Protein AF-A0A1G6AX50-F1 (afdb_monomer)

Mean predicted aligned error: 7.25 Å

Foldseek 3Di:
DPPPVVVVLVVVLVVLVVVLVVVLVVLQVVQADPVSDGPDPVSVVVSVVSNVVSVVVSVVSVVVSVVVVVVVVVD

Structure (mmCIF, N/CA/C/O backbone):
data_AF-A0A1G6AX50-F1
#
_entry.id   AF-A0A1G6AX50-F1
#
loop_
_atom_site.group_PDB
_atom_site.id
_atom_site.type_symbol
_atom_site.label_atom_id
_atom_site.label_alt_id
_atom_site.label_comp_id
_atom_site.label_asym_id
_atom_site.label_entity_id
_atom_site.label_seq_id
_atom_site.pdbx_PDB_ins_code
_atom_site.Cartn_x
_atom_site.Cartn_y
_atom_site.Cartn_z
_atom_site.occupancy
_atom_site.B_iso_or_equiv
_atom_site.auth_seq_id
_atom_site.auth_comp_id
_atom_site.auth_asym_id
_atom_site.auth_atom_id
_atom_site.pdbx_PDB_model_num
ATOM 1 N N . MET A 1 1 ? -25.715 -4.192 18.621 1.00 43.03 1 MET A N 1
ATOM 2 C CA . MET A 1 1 ? -25.621 -3.196 17.525 1.00 43.03 1 MET A CA 1
ATOM 3 C C . MET A 1 1 ? -24.201 -3.164 16.935 1.00 43.03 1 MET A C 1
ATOM 5 O O . MET A 1 1 ? -23.490 -2.184 17.099 1.00 43.03 1 MET A O 1
ATOM 9 N N . VAL A 1 2 ? -23.754 -4.242 16.270 1.00 53.75 2 VAL A N 1
ATOM 10 C CA . VAL A 1 2 ? -22.349 -4.410 15.799 1.00 53.75 2 VAL A CA 1
ATOM 11 C C . VAL A 1 2 ? -22.232 -4.318 14.265 1.00 53.75 2 VAL A C 1
ATOM 13 O O . VAL A 1 2 ? -21.285 -4.800 13.657 1.0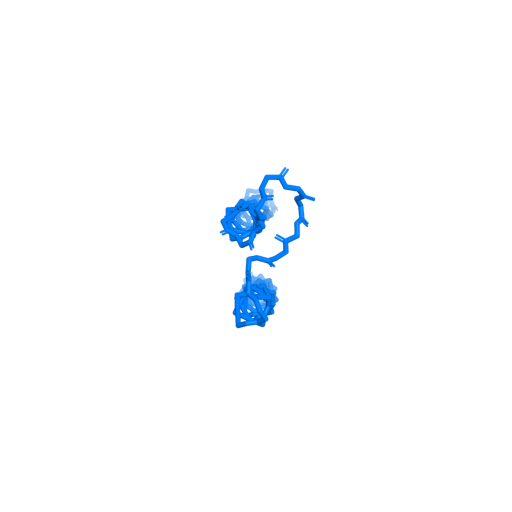0 53.75 2 VAL A O 1
ATOM 16 N N . THR A 1 3 ? -23.209 -3.726 13.583 1.00 65.75 3 THR A N 1
ATOM 17 C CA . THR A 1 3 ? -23.365 -3.943 12.134 1.00 65.75 3 THR A CA 1
ATOM 18 C C . THR A 1 3 ? -22.800 -2.826 11.261 1.00 65.75 3 THR A C 1
ATOM 20 O O . THR A 1 3 ? -22.250 -3.123 10.208 1.00 65.75 3 THR A O 1
ATOM 23 N N . TRP A 1 4 ? -22.847 -1.560 11.685 1.00 67.56 4 TRP A N 1
ATOM 24 C CA . TRP A 1 4 ? -22.423 -0.439 10.829 1.00 67.56 4 TRP A CA 1
ATOM 25 C C . TRP A 1 4 ? -20.924 -0.143 10.869 1.00 67.56 4 TRP A C 1
ATOM 27 O O . TRP A 1 4 ? -20.290 -0.070 9.821 1.00 67.56 4 TRP A O 1
ATOM 37 N N . LYS A 1 5 ? -20.325 -0.039 12.063 1.00 71.94 5 LYS A N 1
ATOM 38 C CA . LYS A 1 5 ? -18.890 0.273 12.210 1.00 71.94 5 LYS A CA 1
ATOM 39 C C . LYS A 1 5 ? -18.001 -0.769 11.526 1.00 71.94 5 LYS A C 1
ATOM 41 O O . LYS A 1 5 ? -17.088 -0.414 10.793 1.00 71.94 5 LYS A O 1
ATOM 46 N N . LYS A 1 6 ? -18.325 -2.053 11.703 1.00 73.00 6 LYS A N 1
ATOM 47 C CA . LYS A 1 6 ? -17.597 -3.165 11.079 1.00 73.00 6 LYS A CA 1
ATOM 48 C C . LYS A 1 6 ? -17.727 -3.150 9.550 1.00 73.00 6 LYS A C 1
ATOM 50 O O . LYS A 1 6 ? -16.758 -3.419 8.852 1.00 73.00 6 LYS A O 1
ATOM 55 N N . ARG A 1 7 ? -18.905 -2.791 9.028 1.00 76.62 7 ARG A N 1
ATOM 56 C CA . ARG A 1 7 ? -19.175 -2.728 7.584 1.00 76.62 7 ARG A CA 1
ATOM 57 C C . ARG A 1 7 ? -18.498 -1.530 6.914 1.00 76.62 7 ARG A C 1
ATOM 59 O O . ARG A 1 7 ? -17.958 -1.687 5.828 1.00 76.62 7 ARG A O 1
ATOM 66 N N . LEU A 1 8 ? -18.456 -0.375 7.584 1.00 80.81 8 LEU A N 1
ATOM 67 C CA . LEU A 1 8 ? -17.690 0.793 7.129 1.00 80.81 8 LEU A CA 1
ATOM 68 C C . LEU A 1 8 ? -16.188 0.516 7.109 1.00 80.81 8 LEU A C 1
ATOM 70 O O . LEU A 1 8 ? -15.508 0.913 6.174 1.00 80.81 8 LEU A O 1
ATOM 74 N N . MET A 1 9 ? -15.688 -0.204 8.110 1.00 80.06 9 MET A N 1
ATOM 75 C CA . MET A 1 9 ? -14.280 -0.567 8.194 1.00 80.06 9 MET A CA 1
ATOM 76 C C . MET A 1 9 ? -13.856 -1.481 7.044 1.00 80.06 9 MET A C 1
ATOM 78 O O . MET A 1 9 ? -12.916 -1.160 6.332 1.00 80.06 9 MET A O 1
ATOM 82 N N . VAL A 1 10 ? -14.616 -2.549 6.783 1.00 82.31 10 VAL A N 1
ATOM 83 C CA . VAL A 1 10 ? -14.390 -3.416 5.612 1.00 82.31 10 VAL A CA 1
ATOM 84 C C . VAL A 1 10 ? -14.505 -2.626 4.302 1.00 82.31 10 VAL A C 1
ATOM 86 O O . VAL A 1 10 ? -13.708 -2.833 3.391 1.00 82.31 10 VAL A O 1
ATOM 89 N N . GLY A 1 11 ? -15.456 -1.689 4.217 1.00 84.12 11 GLY A N 1
ATOM 90 C CA . GLY A 1 11 ? -15.599 -0.795 3.067 1.00 84.12 11 GLY A CA 1
ATOM 91 C C . GLY A 1 11 ? -14.361 0.075 2.830 1.00 84.12 11 GLY A C 1
ATOM 92 O O . GLY A 1 11 ? -13.864 0.133 1.709 1.00 84.12 11 GLY A O 1
ATOM 93 N N . LEU A 1 12 ? -13.819 0.698 3.877 1.00 85.56 12 LEU A N 1
ATOM 94 C CA . LEU A 1 12 ? -12.613 1.527 3.791 1.00 85.56 12 LEU A CA 1
ATOM 95 C C . LEU A 1 12 ? -11.374 0.711 3.409 1.00 85.56 12 LEU A C 1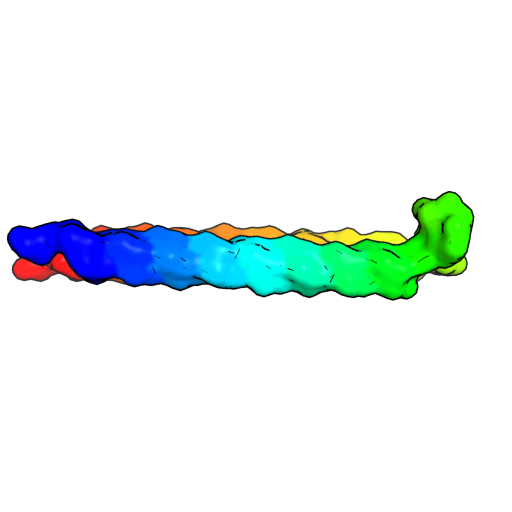
ATOM 97 O O . LEU A 1 12 ? -10.636 1.128 2.522 1.00 85.56 12 LEU A O 1
ATOM 101 N N . GLU A 1 13 ? -11.185 -0.468 4.006 1.00 85.25 13 GLU A N 1
ATOM 102 C CA . GLU A 1 13 ? -10.096 -1.386 3.638 1.00 85.25 13 GLU A CA 1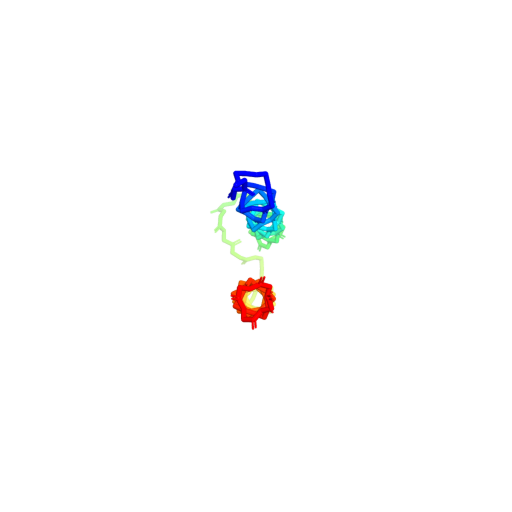
ATOM 103 C C . GLU A 1 13 ? -10.182 -1.783 2.154 1.00 85.25 13 GLU A C 1
ATOM 105 O O . GLU A 1 13 ? -9.184 -1.763 1.434 1.00 85.25 13 GLU A O 1
ATOM 110 N N . SER A 1 14 ? -11.392 -2.074 1.661 1.00 84.75 14 SER A N 1
ATOM 111 C CA . SER A 1 14 ? -11.606 -2.399 0.246 1.00 84.75 14 SER A CA 1
ATOM 112 C C . SER A 1 14 ? -11.355 -1.210 -0.688 1.00 84.75 14 SER A C 1
ATOM 114 O O . SER A 1 14 ? -10.801 -1.391 -1.770 1.00 84.75 14 SER A O 1
ATOM 116 N N . LEU A 1 15 ? -11.699 0.011 -0.261 1.00 89.81 15 LEU A N 1
ATOM 117 C CA . LEU A 1 15 ? -11.469 1.235 -1.027 1.00 89.81 15 LEU A CA 1
ATOM 118 C C . LEU A 1 15 ? -9.969 1.527 -1.165 1.00 89.81 15 LEU A C 1
ATOM 120 O O . LEU A 1 15 ? -9.499 1.828 -2.259 1.00 89.81 15 LEU A O 1
ATOM 124 N N . ILE A 1 16 ? -9.211 1.391 -0.071 1.00 87.00 16 ILE A N 1
ATOM 125 C CA . ILE A 1 16 ? -7.750 1.551 -0.064 1.00 87.00 16 ILE A CA 1
ATOM 126 C C . ILE A 1 16 ? -7.106 0.544 -1.021 1.00 87.00 16 ILE A C 1
ATOM 128 O O . ILE A 1 16 ? -6.230 0.906 -1.806 1.00 87.00 16 ILE A O 1
ATOM 132 N N . LEU A 1 17 ? -7.578 -0.705 -1.002 1.00 87.62 17 LEU A N 1
ATOM 133 C CA . LEU A 1 17 ? -7.076 -1.752 -1.886 1.00 87.62 17 LEU A CA 1
ATOM 134 C C . LEU A 1 17 ? -7.383 -1.467 -3.362 1.00 87.62 17 LEU A C 1
ATOM 136 O O . LEU A 1 17 ? -6.533 -1.707 -4.218 1.00 87.62 17 LEU A O 1
ATOM 140 N N . PHE A 1 18 ? -8.551 -0.898 -3.658 1.00 88.81 18 PHE A N 1
ATOM 141 C CA . PHE A 1 18 ? -8.923 -0.504 -5.016 1.00 88.81 18 PHE A CA 1
ATOM 142 C C . PHE A 1 18 ? -8.050 0.642 -5.546 1.00 88.81 18 PHE A C 1
ATOM 144 O O . PHE A 1 18 ? -7.533 0.558 -6.657 1.00 88.81 18 PHE A O 1
ATOM 151 N N . ILE A 1 19 ? -7.816 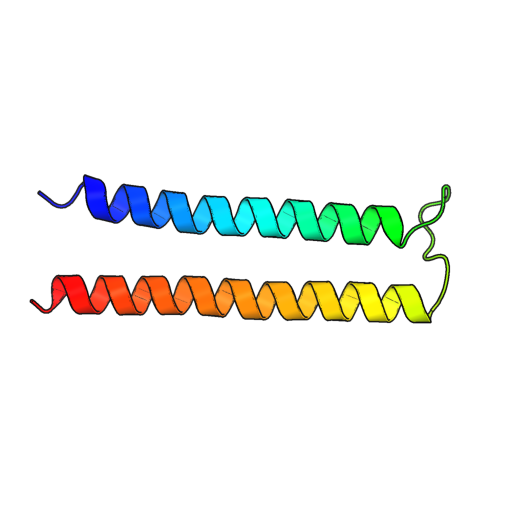1.673 -4.727 1.00 87.62 19 ILE A N 1
ATOM 152 C CA . ILE A 1 19 ? -6.931 2.800 -5.069 1.00 87.62 19 ILE A CA 1
ATOM 153 C C . ILE A 1 19 ? -5.495 2.312 -5.291 1.00 87.62 19 ILE A C 1
ATOM 155 O O . ILE A 1 19 ? -4.823 2.748 -6.224 1.00 87.62 19 ILE A O 1
ATOM 159 N N . TYR A 1 20 ? -5.021 1.386 -4.456 1.00 85.94 20 TYR A N 1
ATOM 160 C CA . TYR A 1 20 ? -3.700 0.792 -4.622 1.00 85.94 20 TYR A CA 1
ATOM 161 C C . TYR A 1 20 ? -3.580 0.014 -5.937 1.00 85.94 20 TYR A C 1
ATOM 163 O O . TYR A 1 20 ? -2.592 0.177 -6.654 1.00 85.94 20 TYR A O 1
ATOM 171 N N . LEU A 1 21 ? -4.584 -0.801 -6.274 1.00 86.94 21 LEU A N 1
ATOM 172 C CA . LEU A 1 21 ? -4.598 -1.574 -7.513 1.00 86.94 21 LEU A CA 1
ATOM 173 C C . LEU A 1 21 ? -4.587 -0.663 -8.748 1.00 86.94 21 LEU A C 1
ATOM 175 O O . LEU A 1 21 ? -3.817 -0.908 -9.675 1.00 86.94 21 LEU A O 1
ATOM 179 N N . ASP A 1 22 ? -5.385 0.404 -8.729 1.00 87.94 22 ASP A N 1
ATOM 180 C CA . ASP A 1 22 ? -5.433 1.406 -9.797 1.00 87.94 22 ASP A CA 1
ATOM 181 C C . ASP A 1 22 ? -4.089 2.140 -9.954 1.00 87.94 22 ASP A C 1
ATOM 183 O O . ASP A 1 22 ? -3.533 2.222 -11.051 1.00 87.94 22 ASP A O 1
ATOM 187 N N . GLY A 1 23 ? -3.481 2.561 -8.839 1.00 85.19 23 GLY A N 1
ATOM 188 C CA . GLY A 1 23 ? -2.147 3.163 -8.838 1.00 85.19 23 GLY A CA 1
ATOM 189 C C . GLY A 1 23 ? -1.070 2.224 -9.393 1.00 85.19 2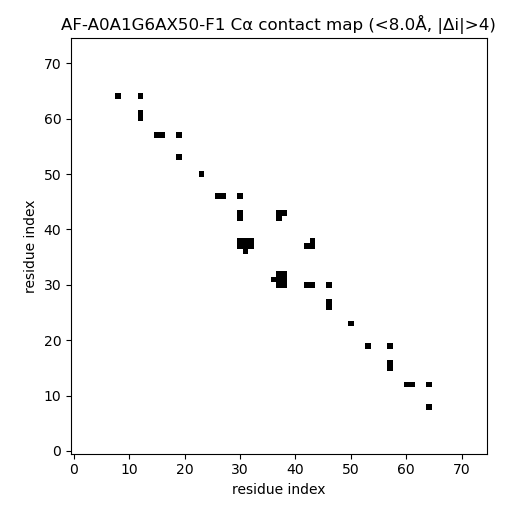3 GLY A C 1
ATOM 190 O O . GLY A 1 23 ? -0.223 2.645 -10.183 1.00 85.19 23 GLY A O 1
ATOM 191 N N . CYS A 1 24 ? -1.124 0.935 -9.045 1.00 84.44 24 CYS A N 1
ATOM 192 C CA . CYS A 1 24 ? -0.219 -0.075 -9.596 1.00 84.44 24 CYS A CA 1
ATOM 193 C C . CYS A 1 24 ? -0.410 -0.258 -11.102 1.00 84.44 24 CYS A C 1
ATOM 195 O O . CYS A 1 24 ? 0.579 -0.365 -11.827 1.00 84.44 24 CYS A O 1
ATOM 197 N N . LEU A 1 25 ? -1.658 -0.260 -11.575 1.00 84.69 25 LEU A N 1
ATOM 198 C CA . LEU A 1 25 ? -1.987 -0.374 -12.992 1.00 84.69 25 LEU A CA 1
ATOM 199 C C . LEU A 1 25 ? -1.443 0.823 -13.787 1.00 84.69 25 LEU A C 1
ATOM 201 O O . LEU A 1 25 ? -0.819 0.634 -14.829 1.00 84.69 25 LEU A O 1
ATOM 205 N N . LEU A 1 26 ? -1.608 2.045 -13.273 1.00 84.62 26 LEU A N 1
ATOM 206 C CA . LEU A 1 26 ? -1.083 3.264 -13.896 1.00 84.62 26 LEU A CA 1
ATOM 207 C C . LEU A 1 26 ? 0.446 3.254 -13.981 1.00 84.62 26 LEU A C 1
ATOM 209 O O . LEU A 1 26 ? 1.014 3.592 -15.020 1.00 84.62 26 LEU A O 1
ATOM 213 N N . ILE A 1 27 ? 1.119 2.835 -12.906 1.00 82.69 27 ILE A N 1
ATOM 214 C CA . ILE A 1 27 ? 2.580 2.695 -12.885 1.00 82.69 27 ILE A CA 1
ATOM 215 C C . ILE A 1 27 ? 3.024 1.620 -13.878 1.00 82.69 27 ILE A C 1
ATOM 217 O O . ILE A 1 27 ? 4.023 1.808 -14.568 1.00 82.69 27 ILE A O 1
ATOM 221 N N . PHE A 1 28 ? 2.290 0.511 -13.969 1.00 79.69 28 PHE A N 1
ATOM 222 C CA . PHE A 1 28 ? 2.584 -0.576 -14.894 1.00 79.69 28 PHE A CA 1
ATOM 223 C C . PHE A 1 28 ? 2.458 -0.119 -16.351 1.00 79.69 28 PHE A C 1
ATOM 225 O O . PHE A 1 28 ? 3.437 -0.212 -17.086 1.00 79.69 28 PHE A O 1
ATOM 232 N N . ILE A 1 29 ? 1.316 0.466 -16.732 1.00 81.75 29 ILE A N 1
ATOM 233 C CA . ILE A 1 29 ? 1.051 0.985 -18.085 1.00 81.75 29 ILE A CA 1
ATOM 234 C C . ILE A 1 29 ? 2.073 2.053 -18.483 1.00 81.75 29 ILE A C 1
ATOM 236 O O . ILE A 1 29 ? 2.503 2.094 -19.629 1.00 81.75 29 ILE A O 1
ATOM 240 N N . ARG A 1 30 ? 2.494 2.911 -17.548 1.00 79.81 30 ARG A N 1
ATOM 241 C CA . ARG A 1 30 ? 3.480 3.964 -17.829 1.00 79.81 30 ARG A CA 1
ATOM 242 C C . ARG A 1 30 ? 4.910 3.436 -17.981 1.00 79.81 30 ARG A C 1
ATOM 244 O O . ARG A 1 30 ? 5.741 4.110 -18.578 1.00 79.81 30 ARG A O 1
ATOM 251 N N . SER A 1 31 ? 5.208 2.281 -17.395 1.00 78.25 31 SER A N 1
ATOM 252 C CA . SER A 1 31 ? 6.553 1.699 -17.366 1.00 78.25 31 SER A CA 1
ATOM 253 C C . SER A 1 31 ? 6.826 0.784 -18.567 1.00 78.25 31 SER A C 1
ATOM 255 O O . SER A 1 31 ? 7.986 0.555 -18.917 1.00 78.25 31 SER A O 1
ATOM 257 N N . ILE A 1 32 ? 5.767 0.282 -19.210 1.00 79.56 32 ILE A N 1
ATOM 258 C CA . ILE A 1 32 ? 5.822 -0.608 -20.376 1.00 79.56 32 ILE A CA 1
ATOM 259 C C . ILE A 1 32 ? 5.590 0.152 -21.690 1.00 79.56 32 ILE A C 1
ATOM 261 O O . ILE A 1 32 ? 4.750 1.041 -21.774 1.00 79.56 32 ILE A O 1
ATOM 265 N N . ASP A 1 33 ? 6.342 -0.214 -22.725 1.00 75.56 33 ASP A N 1
ATOM 266 C CA . ASP A 1 33 ? 6.159 0.262 -24.100 1.00 75.56 33 ASP A CA 1
ATOM 267 C C . ASP A 1 33 ? 5.015 -0.503 -24.806 1.00 75.56 33 ASP A C 1
ATOM 269 O O . ASP A 1 33 ? 4.506 -1.491 -24.275 1.00 75.56 33 ASP A O 1
ATOM 273 N N . GLY A 1 34 ? 4.639 -0.118 -26.030 1.00 73.56 34 GLY A N 1
ATOM 274 C CA . GLY A 1 34 ? 3.553 -0.727 -26.817 1.00 73.56 34 GLY A CA 1
ATOM 275 C C . GLY A 1 34 ? 3.691 -2.238 -27.075 1.00 73.56 34 GLY A C 1
ATOM 276 O O . GLY A 1 34 ? 2.698 -2.901 -27.360 1.00 73.56 34 GLY A O 1
ATOM 277 N N . ASN A 1 35 ? 4.895 -2.798 -26.900 1.00 79.38 35 ASN A N 1
ATOM 278 C CA . ASN A 1 35 ? 5.177 -4.240 -26.957 1.00 79.38 35 ASN A CA 1
ATOM 279 C C . ASN A 1 35 ? 5.137 -4.947 -25.583 1.00 79.38 35 ASN A C 1
ATOM 281 O O . ASN A 1 35 ? 5.495 -6.119 -25.485 1.00 79.38 35 ASN A O 1
ATOM 285 N N . GLY A 1 36 ? 4.758 -4.253 -24.505 1.00 70.00 36 GLY A N 1
ATOM 286 C CA . GLY A 1 36 ? 4.717 -4.802 -23.145 1.00 70.00 36 GLY A CA 1
ATOM 287 C C . GLY A 1 36 ? 6.091 -4.970 -22.482 1.00 70.00 36 GLY A C 1
ATOM 288 O O . GLY A 1 36 ? 6.209 -5.680 -21.484 1.00 70.00 36 GLY A O 1
ATOM 289 N N . ILE A 1 37 ? 7.139 -4.340 -23.023 1.00 74.94 37 ILE A N 1
ATOM 290 C CA . ILE A 1 37 ? 8.506 -4.384 -22.482 1.00 74.94 37 ILE A CA 1
ATOM 291 C C . ILE A 1 37 ? 8.774 -3.104 -21.695 1.00 74.94 37 ILE A C 1
ATOM 293 O O . ILE A 1 37 ? 8.430 -2.016 -22.147 1.00 74.94 37 ILE A O 1
ATOM 297 N N . TYR A 1 38 ? 9.419 -3.222 -20.534 1.00 72.31 38 TYR A N 1
ATOM 298 C CA . TYR A 1 38 ? 9.864 -2.058 -19.767 1.00 72.31 38 TYR A CA 1
ATOM 299 C C . TYR A 1 38 ? 10.792 -1.169 -20.599 1.00 72.31 38 TYR A C 1
ATOM 301 O O . TYR A 1 38 ? 11.816 -1.648 -21.085 1.00 72.31 38 TYR A O 1
ATOM 309 N N . GLN A 1 39 ? 10.475 0.126 -20.705 1.00 72.38 39 GLN A N 1
ATOM 310 C CA . GLN A 1 39 ? 11.259 1.069 -21.516 1.00 72.38 39 GLN A CA 1
ATOM 311 C C . GLN A 1 39 ? 12.728 1.154 -21.076 1.00 72.38 39 GLN A C 1
ATOM 313 O O . GLN A 1 39 ? 13.618 1.326 -21.903 1.00 72.38 39 GLN A O 1
ATOM 318 N N . THR A 1 40 ? 13.002 1.030 -19.772 1.00 81.75 40 THR A N 1
ATOM 319 C CA . THR A 1 40 ? 14.367 1.028 -19.225 1.00 81.75 40 THR A CA 1
ATOM 320 C C . THR A 1 40 ? 14.490 0.123 -17.998 1.00 81.75 40 THR A C 1
ATOM 322 O O . THR A 1 40 ? 13.520 -0.111 -17.271 1.00 81.75 40 THR A O 1
ATOM 325 N N . VAL A 1 41 ? 15.715 -0.341 -17.713 1.00 80.62 41 VAL A N 1
ATOM 326 C CA . VAL A 1 41 ? 16.034 -1.093 -16.482 1.00 80.62 41 VAL A CA 1
ATOM 327 C C . VAL A 1 41 ? 15.695 -0.265 -15.239 1.00 80.62 41 VAL A C 1
ATOM 329 O O . VAL A 1 41 ? 15.132 -0.795 -14.286 1.00 80.62 41 VAL A O 1
ATOM 332 N N . THR A 1 42 ? 15.959 1.043 -15.267 1.00 81.88 42 THR A N 1
ATOM 333 C CA . THR A 1 42 ? 15.614 1.966 -14.179 1.00 81.88 42 THR A CA 1
ATOM 334 C C . THR A 1 42 ? 14.111 1.992 -13.916 1.00 81.88 42 THR A C 1
ATOM 336 O O . THR A 1 42 ? 13.705 1.808 -12.774 1.00 81.88 42 THR A O 1
ATOM 339 N N . MET A 1 43 ? 13.275 2.129 -14.951 1.00 78.56 43 MET A N 1
ATOM 340 C CA . MET A 1 43 ? 11.817 2.128 -14.780 1.00 78.56 43 MET A CA 1
ATOM 341 C C . MET A 1 43 ? 11.285 0.805 -14.223 1.00 78.56 43 MET A C 1
ATOM 343 O O . MET A 1 43 ? 10.384 0.825 -13.386 1.00 78.56 43 MET A O 1
ATOM 347 N N . LYS A 1 44 ? 11.891 -0.332 -14.590 1.00 78.62 44 LYS A N 1
ATOM 348 C CA . LYS A 1 44 ? 11.554 -1.638 -14.006 1.00 78.62 44 LYS A CA 1
ATOM 349 C C . LYS A 1 44 ? 11.766 -1.649 -12.487 1.00 78.62 44 LYS A C 1
ATOM 351 O O . LYS A 1 44 ? 10.869 -2.049 -11.745 1.00 78.62 44 LYS A O 1
ATOM 356 N N . TRP A 1 45 ? 12.923 -1.176 -12.021 1.00 81.44 45 TRP A N 1
ATOM 357 C CA . TRP A 1 45 ? 13.227 -1.086 -10.588 1.00 81.44 45 TRP A CA 1
ATOM 358 C C . TRP A 1 45 ? 12.366 -0.045 -9.873 1.00 81.44 45 TRP A C 1
ATOM 360 O O . TRP A 1 45 ? 11.867 -0.314 -8.786 1.00 81.44 45 TRP A O 1
ATOM 370 N N . THR A 1 46 ? 12.131 1.115 -10.486 1.00 83.62 46 THR A N 1
ATOM 371 C CA . THR A 1 46 ? 11.267 2.158 -9.925 1.00 83.62 46 THR A CA 1
ATOM 372 C C . THR A 1 46 ? 9.836 1.654 -9.741 1.00 83.62 46 THR A C 1
ATOM 374 O O . THR A 1 46 ? 9.289 1.777 -8.648 1.00 83.62 46 THR A O 1
ATOM 377 N N . SER A 1 47 ? 9.244 1.015 -10.755 1.00 82.75 47 SER A N 1
ATOM 378 C CA . SER A 1 47 ? 7.909 0.415 -10.649 1.00 82.75 47 SER A CA 1
ATOM 379 C C . SER A 1 47 ? 7.848 -0.668 -9.573 1.00 82.75 47 SER A C 1
ATOM 381 O O . SER A 1 47 ? 6.888 -0.707 -8.807 1.00 82.75 47 SER A O 1
ATOM 383 N N . PHE A 1 48 ? 8.886 -1.503 -9.464 1.00 82.69 48 PHE A N 1
ATOM 384 C CA . PHE A 1 48 ? 8.982 -2.521 -8.418 1.00 82.69 48 PHE A CA 1
ATOM 385 C C . PHE A 1 48 ? 9.057 -1.911 -7.008 1.00 82.69 48 PHE A C 1
ATOM 387 O O . PHE A 1 48 ? 8.384 -2.384 -6.090 1.00 82.69 48 PHE A O 1
ATOM 394 N N . LEU A 1 49 ? 9.825 -0.832 -6.831 1.00 86.50 49 LEU A N 1
ATOM 395 C CA . LEU A 1 49 ? 9.924 -0.115 -5.559 1.00 86.50 49 LEU A CA 1
ATOM 396 C C . LEU A 1 49 ? 8.592 0.530 -5.173 1.00 86.50 49 LEU A C 1
ATOM 398 O O . LEU A 1 49 ? 8.144 0.330 -4.049 1.00 86.50 49 LEU A O 1
ATOM 402 N N . TYR A 1 50 ? 7.925 1.241 -6.088 1.00 84.81 50 TYR A N 1
ATOM 403 C CA . TYR A 1 50 ? 6.607 1.826 -5.815 1.00 84.81 50 TYR A CA 1
ATOM 404 C C . TYR A 1 50 ? 5.562 0.764 -5.470 1.00 84.81 50 TYR A C 1
ATOM 406 O O . TYR A 1 50 ? 4.791 0.940 -4.526 1.00 84.81 50 TYR A O 1
ATOM 414 N N . TRP A 1 51 ? 5.571 -0.358 -6.191 1.00 84.19 51 TRP A N 1
ATOM 415 C CA . TRP A 1 51 ? 4.697 -1.489 -5.902 1.00 84.19 51 TRP A CA 1
ATOM 416 C C . TRP A 1 51 ? 4.940 -2.045 -4.491 1.00 84.19 51 TRP A C 1
ATOM 418 O O . TRP A 1 51 ? 3.992 -2.190 -3.716 1.00 84.19 51 TRP A O 1
ATOM 428 N N . THR A 1 52 ? 6.209 -2.260 -4.128 1.00 86.75 52 THR A N 1
ATOM 429 C CA . THR A 1 52 ? 6.620 -2.755 -2.803 1.00 86.75 52 THR A CA 1
ATOM 430 C C . THR A 1 52 ? 6.255 -1.768 -1.691 1.00 86.75 52 THR A C 1
ATOM 432 O O . THR A 1 52 ? 5.717 -2.169 -0.661 1.00 86.75 52 THR A O 1
ATOM 435 N N . PHE A 1 53 ? 6.485 -0.469 -1.899 1.00 87.44 53 PHE A N 1
ATOM 436 C CA . PHE A 1 53 ? 6.099 0.574 -0.947 1.00 87.44 53 PHE A CA 1
ATOM 437 C C . PHE A 1 53 ? 4.591 0.600 -0.712 1.00 87.44 53 PHE A C 1
ATOM 439 O O . PHE A 1 53 ? 4.152 0.699 0.434 1.00 87.44 53 PHE A O 1
ATOM 446 N N . GLY A 1 54 ? 3.792 0.480 -1.772 1.00 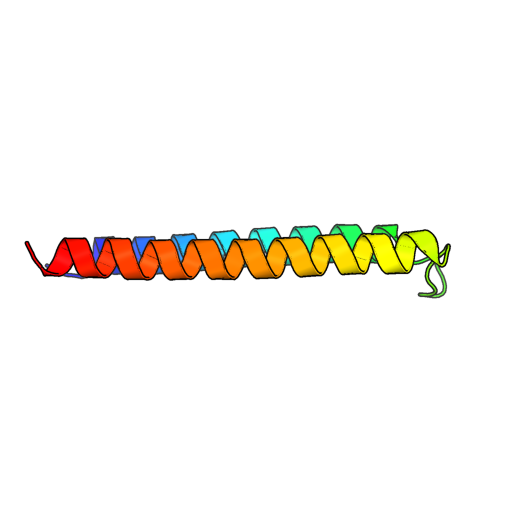87.06 54 GLY A N 1
ATOM 447 C CA . GLY A 1 54 ? 2.345 0.454 -1.617 1.00 87.06 54 GLY A CA 1
ATOM 448 C C . GLY A 1 54 ? 1.830 -0.838 -0.968 1.00 87.06 54 GLY A C 1
ATOM 449 O O . GLY A 1 54 ? 0.895 -0.755 -0.180 1.00 87.06 54 GLY A O 1
ATOM 450 N N . LEU A 1 55 ? 2.484 -1.996 -1.164 1.00 85.81 55 LEU A N 1
ATOM 451 C CA . LEU A 1 55 ? 2.187 -3.214 -0.388 1.00 85.81 55 LEU A CA 1
ATOM 452 C C . LEU A 1 55 ? 2.433 -3.002 1.110 1.00 85.81 55 LEU A C 1
ATOM 454 O O . LEU A 1 55 ? 1.579 -3.337 1.930 1.00 85.81 55 LEU A O 1
ATOM 458 N N . ILE A 1 56 ? 3.584 -2.425 1.468 1.00 88.94 56 ILE A N 1
ATOM 459 C CA . ILE A 1 56 ? 3.927 -2.122 2.864 1.00 88.94 56 ILE A CA 1
ATOM 460 C C . ILE A 1 56 ? 2.896 -1.159 3.461 1.00 88.94 56 ILE A C 1
ATOM 462 O O . ILE A 1 56 ? 2.409 -1.384 4.568 1.00 88.94 56 ILE A O 1
ATOM 466 N N . PHE A 1 57 ? 2.522 -0.115 2.719 1.00 87.38 57 PHE A N 1
ATOM 467 C CA . PHE A 1 57 ? 1.500 0.839 3.142 1.00 87.38 57 PHE A CA 1
ATOM 468 C C . PHE A 1 57 ? 0.143 0.164 3.384 1.00 87.38 57 PHE A C 1
ATOM 470 O O . PHE A 1 57 ? -0.491 0.408 4.408 1.00 87.38 57 PHE A O 1
ATOM 477 N N . LEU A 1 58 ? -0.273 -0.733 2.488 1.00 87.38 58 LEU A N 1
ATOM 478 C CA . LEU A 1 58 ? -1.545 -1.446 2.585 1.00 87.38 58 LEU A CA 1
ATOM 479 C C . LEU A 1 58 ? -1.578 -2.377 3.807 1.00 87.38 58 LEU A C 1
ATOM 481 O O . LEU A 1 58 ? -2.553 -2.369 4.558 1.00 87.38 58 LEU A O 1
ATOM 485 N N . ILE A 1 59 ? -0.485 -3.101 4.069 1.00 88.31 59 ILE A N 1
AT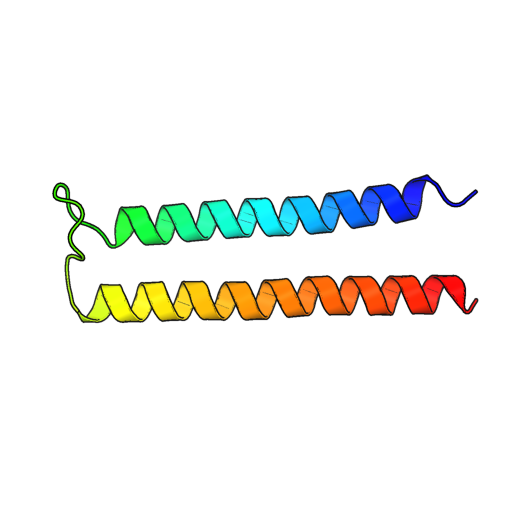OM 486 C CA . ILE A 1 59 ? -0.325 -3.921 5.280 1.00 88.31 59 ILE A CA 1
ATOM 487 C C . ILE A 1 59 ? -0.392 -3.047 6.541 1.00 88.31 59 ILE A C 1
ATOM 489 O O . ILE A 1 59 ? -1.077 -3.402 7.501 1.00 88.31 59 ILE A O 1
ATOM 493 N N . CYS A 1 60 ? 0.266 -1.885 6.544 1.00 89.19 60 CYS A N 1
ATOM 494 C CA . CYS A 1 60 ? 0.196 -0.939 7.659 1.00 89.19 60 CYS A CA 1
ATOM 495 C C . CYS A 1 60 ? -1.231 -0.426 7.902 1.00 89.19 60 CYS A C 1
ATOM 497 O O . CYS A 1 60 ? -1.662 -0.373 9.055 1.00 89.19 60 CYS A O 1
ATOM 499 N N . CYS A 1 61 ? -1.979 -0.089 6.847 1.00 86.69 61 CYS A N 1
ATOM 500 C CA . CYS A 1 61 ? -3.382 0.317 6.953 1.00 86.69 61 CYS A CA 1
ATOM 501 C C . CYS A 1 61 ? -4.257 -0.798 7.540 1.00 86.69 61 CYS A C 1
ATOM 503 O O . CYS A 1 61 ? -4.975 -0.542 8.506 1.00 86.69 61 CYS A O 1
ATOM 505 N N . GLN A 1 62 ? -4.114 -2.034 7.052 1.00 85.19 62 GLN A N 1
ATOM 506 C CA . GLN A 1 62 ? -4.858 -3.189 7.566 1.00 85.19 62 GLN A CA 1
ATOM 507 C C . GLN A 1 62 ? -4.552 -3.467 9.043 1.00 85.19 62 GLN A C 1
ATOM 509 O O . GLN A 1 62 ? -5.460 -3.700 9.845 1.00 85.19 62 GLN A O 1
ATOM 514 N N . LEU A 1 63 ? -3.276 -3.410 9.436 1.00 88.69 63 LEU A N 1
ATOM 515 C CA . LEU A 1 63 ? -2.862 -3.586 10.830 1.00 88.69 63 LEU A CA 1
ATOM 516 C C . LEU A 1 63 ? -3.410 -2.471 11.727 1.00 88.69 63 LEU A C 1
ATOM 518 O O . LEU A 1 63 ? -3.926 -2.755 12.810 1.00 88.69 63 LEU A O 1
ATOM 522 N N . ALA A 1 64 ? -3.350 -1.215 11.276 1.00 87.25 64 ALA A N 1
ATOM 523 C CA . ALA A 1 64 ? -3.929 -0.084 11.995 1.00 87.25 64 ALA A CA 1
ATOM 524 C C . ALA A 1 64 ? -5.445 -0.248 12.165 1.00 87.25 64 ALA A C 1
ATOM 526 O O . ALA A 1 64 ? -5.967 -0.021 13.260 1.00 87.25 64 ALA A O 1
ATOM 527 N N . GLY A 1 65 ? -6.134 -0.721 11.123 1.00 84.62 65 GLY A N 1
ATOM 528 C CA . GLY A 1 65 ? -7.532 -1.115 11.187 1.00 84.62 65 GLY A CA 1
ATOM 529 C C . GLY A 1 65 ? -7.770 -2.160 12.281 1.00 84.62 65 GLY A C 1
ATOM 530 O O . GLY A 1 65 ? -8.534 -1.928 13.217 1.00 84.62 65 GLY A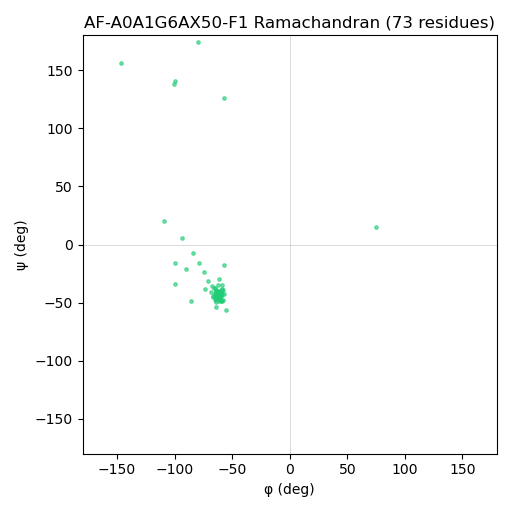 O 1
ATOM 531 N N . ILE A 1 66 ? -7.067 -3.289 12.247 1.00 84.38 66 ILE A N 1
ATOM 532 C CA . ILE A 1 66 ? -7.231 -4.359 13.245 1.00 84.38 66 ILE A CA 1
ATOM 533 C C . ILE A 1 66 ? -6.991 -3.850 14.679 1.00 84.38 66 ILE A C 1
ATOM 535 O O . ILE A 1 66 ? -7.768 -4.170 15.583 1.00 84.38 66 ILE A O 1
ATOM 539 N N . ILE A 1 67 ? -5.963 -3.025 14.897 1.00 86.38 67 ILE A N 1
ATOM 540 C CA . ILE A 1 67 ? -5.650 -2.439 16.210 1.00 86.38 67 ILE A CA 1
ATOM 541 C C . ILE A 1 67 ? -6.777 -1.513 16.685 1.00 86.38 67 ILE A C 1
ATOM 543 O O . ILE A 1 67 ? -7.214 -1.611 17.835 1.00 86.38 67 ILE A O 1
ATOM 547 N N . LEU A 1 68 ? -7.275 -0.630 15.813 1.00 82.31 68 LEU A N 1
ATOM 548 C CA . LEU A 1 68 ? -8.388 0.272 16.123 1.00 82.31 68 LEU A CA 1
ATOM 549 C C . LEU A 1 68 ? -9.670 -0.500 16.441 1.00 82.31 68 LEU A C 1
ATOM 551 O O . LEU A 1 68 ? -10.390 -0.144 17.377 1.00 82.31 68 LEU A O 1
ATOM 555 N N . TRP A 1 69 ? -9.933 -1.578 15.703 1.00 77.12 69 TRP A N 1
ATOM 556 C CA . TRP A 1 69 ? -11.068 -2.455 15.957 1.00 77.12 69 TRP A CA 1
ATOM 557 C C . TRP A 1 69 ? -10.949 -3.146 17.318 1.00 77.12 69 TRP A C 1
ATOM 559 O O . TRP A 1 69 ? -11.891 -3.094 18.110 1.00 77.12 69 TRP A O 1
ATOM 569 N N . LYS A 1 70 ? -9.775 -3.712 17.632 1.00 81.38 70 LYS A N 1
ATOM 570 C CA . LYS A 1 70 ? -9.502 -4.356 18.924 1.00 81.38 70 LYS A CA 1
ATOM 571 C C . LYS A 1 70 ? -9.706 -3.379 20.085 1.00 81.38 70 LYS A C 1
ATOM 573 O O . LYS A 1 70 ? -10.451 -3.679 21.013 1.00 81.38 70 LYS A O 1
ATOM 578 N N . LYS A 1 71 ? -9.154 -2.166 19.976 1.00 80.44 71 LYS A N 1
ATOM 579 C CA . LYS A 1 71 ? -9.312 -1.097 20.977 1.00 80.44 71 LYS A CA 1
ATOM 580 C C . LYS A 1 71 ? -10.772 -0.664 21.174 1.00 80.44 71 LYS A C 1
ATOM 582 O O . LYS A 1 71 ? -11.134 -0.225 22.261 1.00 80.44 71 LYS A O 1
ATOM 587 N N . SER A 1 72 ? -11.610 -0.766 20.141 1.00 72.00 72 SER A N 1
ATOM 588 C CA . SER A 1 72 ? -13.044 -0.459 20.229 1.00 72.00 72 SER A CA 1
ATOM 589 C C . SER A 1 72 ? -13.878 -1.573 20.874 1.00 72.00 72 SER A C 1
ATOM 591 O O . SER A 1 72 ? -15.032 -1.305 21.197 1.00 72.00 72 SER A O 1
ATOM 593 N N . HIS A 1 73 ? -13.351 -2.793 21.001 1.00 65.19 73 HIS A N 1
ATOM 594 C CA . HIS A 1 73 ? -14.030 -3.937 21.623 1.00 65.19 73 HIS A CA 1
ATOM 595 C C . HIS A 1 73 ? -13.593 -4.188 23.076 1.00 65.19 73 HIS A C 1
ATOM 597 O O . HIS A 1 73 ? -14.276 -4.910 23.793 1.00 65.19 73 HIS A O 1
ATOM 603 N N . GLU A 1 74 ? -12.470 -3.603 23.499 1.00 64.94 74 GLU A N 1
ATOM 6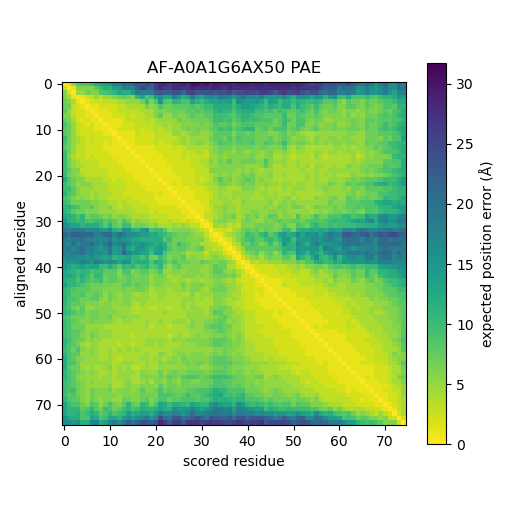04 C CA . GLU A 1 74 ? -11.954 -3.645 24.878 1.00 64.94 74 GLU A CA 1
ATOM 605 C C . GLU A 1 74 ? -12.570 -2.571 25.801 1.00 64.94 74 GLU A C 1
ATOM 607 O O . GLU A 1 74 ? -12.308 -2.573 27.001 1.00 64.94 74 GLU A O 1
ATOM 612 N N . LYS A 1 75 ? -13.370 -1.649 25.248 1.00 50.66 75 LYS A N 1
ATOM 613 C CA . LYS A 1 75 ? -14.149 -0.629 25.970 1.00 50.66 75 LYS A CA 1
ATOM 614 C C . LYS A 1 75 ? -15.629 -0.976 25.959 1.00 50.66 75 LYS A C 1
ATOM 616 O O . LYS A 1 75 ? -16.290 -0.655 26.967 1.00 50.66 75 LYS A O 1
#

Solvent-accessible surface area (backbone atoms only — not comparable to full-atom values): 4261 Å² total; per-residue (Å²): 142,78,63,61,72,58,50,52,49,54,48,52,57,51,49,53,52,49,54,50,52,52,52,48,49,54,46,48,61,72,33,32,44,100,85,71,44,59,75,40,76,66,46,50,52,51,46,50,48,54,49,51,52,51,51,53,51,50,52,51,51,53,50,51,48,53,52,54,54,51,60,65,71,78,109

pLDDT: mean 80.37, std 8.83, range [43.03, 89.81]

Radius of gyration: 17.2 Å; Cα contacts (8 Å, |Δi|>4): 24; chains: 1; bounding box: 42×9×53 Å

Sequence (75 aa):
MVTWKKRLMVGLESLILFIYLDGCLLIFIRSIDGNGIYQTVTMKWTSFLYWTFGLIFLICCQLAGIILWKKSHEK

InterPro domains:
  IPR025037 Protein of unknown function DUF3923 [PF13061] (10-63)

Secondary structure (DSSP, 8-state):
--SHHHHHHHHHHHHHHHHHHHHHHHHHHHHB-TTS-BS-HHHHHHHHHHHHHHHHHHHHHHHHHHHHHHHHH--

Organism: NCBI:txid439219